Protein AF-A0A453RFQ8-F1 (afdb_monomer_lite)

InterPro domains:
  IPR035966 Phosphofructokinase superfamily [G3DSA:3.40.50.460] (13-73)

Organism: Aegilops tauschii subsp. strangulata (NCBI:txid200361)

Radius of gyration: 25.8 Å; chains: 1; bounding box: 50×56×66 Å

Secondary structure (DSSP, 8-state):
--EEEE----TTTS---PEEEEPP----TTSHHHHHHHHHHHHHHHS-------PPPSSSTTTTPPPHHHHHHHHHHHHHHHHHHHHHHHHHHHSSTT--HHHHHHHHHHHHHHHHHHHHHHS---------

pLDDT: mean 86.58, std 14.44, range [40.09, 97.75]

Sequence (132 aa):
SMMTVRGWSRGPTASQIGKPAVHIASVDLKGKAYELLRQNSSSLLMEDIYKNPGPLQFQGPGADLKPISLCVEDRDYMGRIKQLQEYLEKVKNIVKPGCSQDVLKAALSSMAHVTELLTIMSSPSYSGQATI

Structure (mmCIF, N/CA/C/O backbone):
data_AF-A0A453RFQ8-F1
#
_entry.id   AF-A0A453RFQ8-F1
#
loop_
_atom_site.group_PDB
_atom_site.id
_atom_site.type_symbol
_atom_site.label_atom_id
_atom_site.label_alt_id
_atom_site.label_comp_id
_atom_site.label_asym_id
_atom_site.label_entity_id
_atom_site.label_seq_id
_atom_site.pdbx_PDB_ins_code
_atom_site.Cartn_x
_atom_site.Cartn_y
_atom_site.Cartn_z
_atom_site.occupancy
_atom_site.B_iso_or_equiv
_atom_site.auth_seq_id
_atom_site.auth_comp_id
_atom_site.auth_asym_id
_atom_site.auth_atom_id
_atom_site.pdbx_PDB_model_num
ATOM 1 N N . SER A 1 1 ? -4.670 -20.373 -11.318 1.00 62.34 1 SER A N 1
ATOM 2 C CA . SER A 1 1 ? -3.582 -21.354 -11.124 1.00 62.34 1 SER A CA 1
ATOM 3 C C . SER A 1 1 ? -2.258 -20.728 -11.552 1.00 62.34 1 SER A C 1
ATOM 5 O O . SER A 1 1 ? -2.243 -20.074 -12.589 1.00 62.34 1 SER A O 1
ATOM 7 N N . MET A 1 2 ? -1.190 -20.855 -10.751 1.00 82.25 2 MET A N 1
ATOM 8 C CA . MET A 1 2 ? 0.119 -20.185 -10.948 1.00 82.25 2 MET A CA 1
ATOM 9 C C . MET A 1 2 ? 1.065 -20.949 -11.896 1.00 82.25 2 MET A C 1
ATOM 11 O O . MET A 1 2 ? 2.103 -20.433 -12.311 1.00 82.25 2 MET A O 1
ATOM 15 N N . MET A 1 3 ? 0.707 -22.189 -12.234 1.00 88.00 3 MET A N 1
ATOM 16 C CA . MET A 1 3 ? 1.526 -23.103 -13.021 1.00 88.00 3 MET A CA 1
ATOM 17 C C . MET A 1 3 ? 0.730 -23.640 -14.209 1.00 88.00 3 MET A C 1
ATOM 19 O O . MET A 1 3 ? -0.461 -23.929 -14.085 1.00 88.00 3 MET A O 1
ATOM 23 N N . THR A 1 4 ? 1.408 -23.820 -15.339 1.00 87.00 4 THR A N 1
ATOM 24 C CA . THR A 1 4 ? 0.918 -24.584 -16.493 1.00 87.00 4 THR A CA 1
ATOM 25 C C . THR A 1 4 ? 1.938 -25.615 -16.925 1.00 87.00 4 THR A C 1
ATOM 27 O O . THR A 1 4 ? 3.128 -25.507 -16.645 1.00 87.00 4 THR A O 1
ATOM 30 N N . VAL A 1 5 ? 1.469 -26.636 -17.629 1.00 85.75 5 VAL A N 1
ATOM 31 C CA . VAL A 1 5 ? 2.339 -27.604 -18.285 1.00 85.75 5 VAL A CA 1
ATOM 32 C C . VAL A 1 5 ? 2.731 -27.027 -19.645 1.00 85.75 5 VAL A C 1
ATOM 34 O O . VAL A 1 5 ? 1.882 -26.880 -20.520 1.00 85.75 5 VAL A O 1
ATOM 37 N N . ARG A 1 6 ? 4.006 -26.668 -19.829 1.00 78.44 6 ARG A N 1
ATOM 38 C CA . ARG A 1 6 ? 4.528 -26.219 -21.127 1.00 78.44 6 ARG A CA 1
ATOM 39 C C . ARG A 1 6 ? 5.177 -27.384 -21.866 1.00 78.44 6 ARG A C 1
ATOM 41 O O . ARG A 1 6 ? 6.048 -28.072 -21.328 1.00 78.44 6 ARG A O 1
ATOM 48 N N . GLY A 1 7 ? 4.761 -27.587 -23.115 1.00 66.12 7 GLY A N 1
ATOM 49 C CA . GLY A 1 7 ? 5.411 -28.511 -24.037 1.00 66.12 7 GLY A CA 1
ATOM 50 C C . GLY A 1 7 ? 6.780 -27.968 -24.430 1.00 66.12 7 GLY A C 1
ATOM 51 O O . GLY A 1 7 ? 6.884 -26.875 -24.981 1.00 66.12 7 GLY A O 1
ATOM 52 N N . TRP A 1 8 ? 7.837 -28.713 -24.122 1.00 62.94 8 TRP A N 1
ATOM 53 C CA . TRP A 1 8 ? 9.188 -28.377 -24.553 1.00 62.94 8 TRP A CA 1
ATOM 54 C C . TRP A 1 8 ? 9.551 -29.266 -25.742 1.00 62.94 8 TRP A C 1
ATOM 56 O O . TRP A 1 8 ? 9.866 -30.440 -25.561 1.00 62.94 8 TRP A O 1
ATOM 66 N N . SER A 1 9 ? 9.517 -28.738 -26.964 1.00 59.53 9 SER A N 1
ATOM 67 C CA . SER A 1 9 ? 9.975 -29.477 -28.143 1.00 59.53 9 SER A CA 1
ATOM 68 C C . SER A 1 9 ? 11.508 -29.520 -28.167 1.00 59.53 9 SER A C 1
ATOM 70 O O . SER A 1 9 ? 12.160 -28.536 -28.513 1.00 59.53 9 SER A O 1
ATOM 72 N N . ARG A 1 10 ? 12.105 -30.659 -27.794 1.00 61.81 10 ARG A N 1
ATOM 73 C CA . ARG A 1 10 ? 13.489 -30.999 -28.175 1.00 61.81 10 ARG A CA 1
ATOM 74 C C . ARG A 1 10 ? 13.438 -31.916 -29.392 1.00 61.81 10 ARG A C 1
ATOM 76 O O . ARG A 1 10 ? 13.372 -33.128 -29.245 1.00 61.81 10 ARG A O 1
ATOM 83 N N . GLY A 1 11 ? 13.486 -31.316 -30.578 1.00 60.88 11 GLY A N 1
ATOM 84 C CA . GLY A 1 11 ? 13.643 -32.033 -31.844 1.00 60.88 11 GLY A CA 1
ATOM 85 C C . GLY A 1 11 ? 12.461 -32.930 -32.255 1.00 60.88 11 GLY A C 1
ATOM 86 O O . GLY A 1 11 ? 11.478 -33.043 -31.524 1.00 60.88 11 GLY A O 1
ATOM 87 N N . PRO A 1 12 ? 12.539 -33.555 -33.445 1.00 63.16 12 PRO A N 1
ATOM 88 C CA . PRO A 1 12 ? 11.409 -34.246 -34.076 1.00 63.16 12 PRO A CA 1
ATOM 89 C C . PRO A 1 12 ? 11.027 -35.594 -33.441 1.00 63.16 12 PRO A C 1
ATOM 91 O O . PRO A 1 12 ? 9.996 -36.151 -33.799 1.00 63.16 12 PRO A O 1
ATOM 94 N N . THR A 1 13 ? 11.844 -36.145 -32.535 1.00 59.28 13 THR A N 1
ATOM 95 C CA . THR A 1 13 ? 11.741 -37.551 -32.087 1.00 59.28 13 THR A CA 1
ATOM 96 C C . THR A 1 13 ? 11.589 -37.748 -30.573 1.00 59.28 13 THR A C 1
ATOM 98 O O . THR A 1 13 ? 11.528 -38.888 -30.118 1.00 59.28 13 THR A O 1
ATOM 101 N N . ALA A 1 14 ? 11.509 -36.682 -29.768 1.00 60.81 14 ALA A N 1
ATOM 102 C CA . ALA A 1 14 ? 11.362 -36.800 -28.315 1.00 60.81 14 ALA A CA 1
ATOM 103 C C . ALA A 1 14 ? 9.887 -36.719 -27.877 1.00 60.81 14 ALA A C 1
ATOM 105 O O . ALA A 1 14 ? 9.195 -35.755 -28.207 1.00 60.81 14 ALA A O 1
ATOM 106 N N . SER A 1 15 ? 9.421 -37.694 -27.083 1.00 58.88 15 SER A N 1
ATOM 107 C CA . SER A 1 15 ? 8.104 -37.647 -26.429 1.00 58.88 15 SER A CA 1
ATOM 108 C C . SER A 1 15 ? 7.914 -36.332 -25.672 1.00 58.88 15 SER A C 1
ATOM 110 O O . SER A 1 15 ? 8.736 -35.959 -24.830 1.00 58.88 15 SER A O 1
ATOM 112 N N . GLN A 1 16 ? 6.808 -35.639 -25.955 1.00 65.38 16 GLN A N 1
ATOM 113 C CA . GLN A 1 16 ? 6.439 -34.374 -25.321 1.00 65.38 16 GLN A CA 1
ATOM 114 C C . GLN A 1 16 ? 5.942 -34.606 -23.887 1.00 65.38 16 GLN A C 1
ATOM 116 O O . GLN A 1 16 ? 4.758 -34.477 -23.586 1.00 65.38 16 GLN A O 1
ATOM 121 N N . ILE A 1 17 ? 6.849 -34.941 -22.970 1.00 69.56 17 ILE A N 1
ATOM 122 C CA . ILE A 1 17 ? 6.563 -34.825 -21.540 1.00 69.56 17 ILE A CA 1
ATOM 123 C C . ILE A 1 17 ? 6.530 -33.329 -21.233 1.00 69.56 17 ILE A C 1
ATOM 125 O O . ILE A 1 17 ? 7.563 -32.653 -21.192 1.00 69.56 17 ILE A O 1
ATOM 129 N N . GLY A 1 18 ? 5.319 -32.795 -21.091 1.00 77.44 18 GLY A N 1
ATOM 130 C CA . GLY A 1 18 ? 5.114 -31.413 -20.701 1.00 77.44 18 GLY A CA 1
ATOM 131 C C . GLY A 1 18 ? 5.723 -31.156 -19.323 1.00 77.44 18 GLY A C 1
ATOM 132 O O . GLY A 1 18 ? 5.562 -31.954 -18.401 1.00 77.44 18 GLY A O 1
ATOM 133 N N . LYS A 1 19 ? 6.446 -30.045 -19.182 1.00 83.75 19 LYS A N 1
ATOM 134 C CA . LYS A 1 19 ? 7.090 -29.677 -17.919 1.00 83.75 19 LYS A CA 1
ATOM 135 C C . LYS A 1 19 ? 6.243 -28.645 -17.185 1.00 83.75 19 LYS A C 1
ATOM 137 O O . LYS A 1 19 ? 5.753 -27.715 -17.832 1.00 83.75 19 LYS A O 1
ATOM 142 N N . PRO A 1 20 ? 6.080 -28.764 -15.859 1.00 86.94 20 PRO A N 1
ATOM 143 C CA . PRO A 1 20 ? 5.460 -27.705 -15.083 1.00 86.94 20 PRO A CA 1
ATOM 144 C C . PRO A 1 20 ? 6.298 -26.427 -15.208 1.00 86.94 20 PRO A C 1
ATOM 146 O O . PRO A 1 20 ? 7.520 -26.451 -15.072 1.00 86.94 20 PRO A O 1
ATOM 149 N N . ALA A 1 21 ? 5.631 -25.315 -15.483 1.00 87.88 21 ALA A N 1
ATOM 150 C CA . ALA A 1 21 ? 6.220 -23.999 -15.632 1.00 87.88 21 ALA A CA 1
ATOM 151 C C . ALA A 1 21 ? 5.374 -22.978 -14.871 1.00 87.88 21 ALA A C 1
ATOM 153 O O . ALA A 1 21 ? 4.145 -22.980 -14.959 1.00 87.88 21 ALA A O 1
ATOM 154 N N . VAL A 1 22 ? 6.041 -22.094 -14.136 1.00 89.75 22 VAL A N 1
ATOM 155 C CA . VAL A 1 2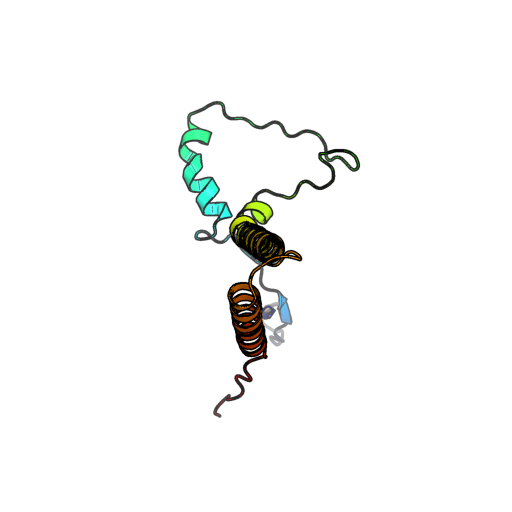2 ? 5.397 -20.947 -13.490 1.00 89.75 22 VAL A CA 1
ATOM 156 C C . VAL A 1 22 ? 5.085 -19.900 -14.556 1.00 89.75 22 VAL A C 1
ATOM 158 O O . VAL A 1 22 ? 5.891 -19.658 -15.458 1.00 89.75 22 VAL A O 1
ATOM 161 N N . HIS A 1 23 ? 3.904 -19.292 -14.482 1.00 89.88 23 HIS A N 1
ATOM 162 C CA . HIS A 1 23 ? 3.548 -18.204 -15.385 1.00 89.88 23 HIS A CA 1
ATOM 163 C C . HIS A 1 23 ? 4.455 -16.993 -15.186 1.00 89.88 23 HIS A C 1
ATOM 165 O O . HIS A 1 23 ? 4.687 -16.552 -14.065 1.00 89.88 23 HIS A O 1
ATOM 171 N N . ILE A 1 24 ? 4.921 -16.426 -16.296 1.00 88.38 24 ILE A N 1
ATOM 172 C CA . ILE A 1 24 ? 5.584 -15.126 -16.282 1.00 88.38 24 ILE A CA 1
ATOM 173 C C . ILE A 1 24 ? 4.503 -14.075 -16.029 1.00 88.38 24 ILE A C 1
ATOM 175 O O . ILE A 1 24 ? 3.526 -14.006 -16.776 1.00 88.38 24 ILE A O 1
ATOM 179 N N . ALA A 1 25 ? 4.680 -13.264 -14.991 1.00 89.06 25 ALA A N 1
ATOM 180 C CA . ALA A 1 25 ? 3.821 -12.121 -14.718 1.00 89.06 25 ALA A CA 1
ATOM 181 C C . ALA A 1 25 ? 4.256 -10.941 -15.601 1.00 89.06 25 ALA A C 1
ATOM 183 O O . ALA A 1 25 ? 5.162 -10.187 -15.250 1.00 89.06 25 ALA A O 1
ATOM 184 N N . SER A 1 26 ? 3.660 -10.826 -16.789 1.00 92.62 26 SER A N 1
ATOM 185 C CA . SER A 1 26 ? 3.850 -9.660 -17.657 1.00 92.62 26 SER A CA 1
ATOM 186 C C . SER A 1 26 ? 3.196 -8.414 -17.061 1.00 92.62 26 SER A C 1
ATOM 188 O O . SER A 1 26 ? 2.249 -8.523 -16.284 1.00 92.62 26 SER A O 1
ATOM 190 N N . VAL A 1 27 ? 3.658 -7.230 -17.475 1.00 92.69 27 VAL A N 1
ATOM 191 C CA . VAL A 1 27 ? 3.044 -5.953 -17.079 1.00 92.69 27 VAL A CA 1
ATOM 192 C C . VAL A 1 27 ? 1.568 -5.936 -17.474 1.00 92.69 27 VAL A C 1
ATOM 194 O O . VAL A 1 27 ? 1.227 -6.186 -18.632 1.00 92.69 27 VAL A O 1
ATOM 197 N N . ASP A 1 28 ? 0.700 -5.613 -16.518 1.00 93.88 28 ASP A N 1
ATOM 198 C CA . ASP A 1 28 ? -0.715 -5.387 -16.783 1.00 93.88 28 ASP A CA 1
ATOM 199 C C . ASP A 1 28 ? -0.925 -3.977 -17.351 1.00 93.88 28 ASP A C 1
ATOM 201 O O . ASP A 1 28 ? -0.777 -2.974 -16.652 1.00 93.88 28 ASP A O 1
ATOM 205 N N . LEU A 1 29 ? -1.305 -3.899 -18.628 1.00 95.62 29 LEU A N 1
ATOM 206 C CA . LEU A 1 29 ? -1.584 -2.638 -19.325 1.00 95.62 29 LEU A CA 1
ATOM 207 C C . LEU A 1 29 ? -2.874 -1.950 -18.845 1.00 95.62 29 LEU A C 1
ATOM 209 O O . LEU A 1 29 ? -3.162 -0.826 -19.251 1.00 95.62 29 LEU A O 1
ATOM 213 N N . LYS A 1 30 ? -3.665 -2.620 -18.005 1.00 93.88 30 LYS A N 1
ATOM 214 C CA . LYS A 1 30 ? -4.820 -2.049 -17.302 1.00 93.88 30 LYS A CA 1
ATOM 215 C C . LYS A 1 30 ? -4.550 -1.871 -15.803 1.00 93.88 30 LYS A C 1
ATOM 217 O O . LYS A 1 30 ? -5.440 -1.439 -15.076 1.00 93.88 30 LYS A O 1
ATOM 222 N N . GLY A 1 31 ? -3.341 -2.197 -15.345 1.00 91.69 31 GLY A N 1
ATOM 223 C CA . GLY A 1 31 ? -2.942 -2.106 -13.949 1.00 91.69 31 GLY A CA 1
ATO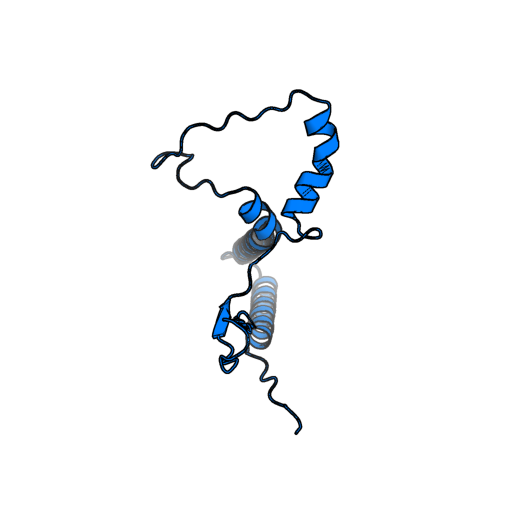M 224 C C . GLY A 1 31 ? -2.647 -0.669 -13.523 1.00 91.69 31 GLY A C 1
ATOM 225 O O . GLY A 1 31 ? -2.209 0.165 -14.320 1.00 91.69 31 GLY A O 1
ATOM 226 N N . LYS A 1 32 ? -2.821 -0.389 -12.228 1.00 92.38 32 LYS A N 1
ATOM 227 C CA . LYS A 1 32 ? -2.686 0.961 -11.649 1.00 92.38 32 LYS A CA 1
ATOM 228 C C . LYS A 1 32 ? -1.308 1.586 -11.880 1.00 92.38 32 LYS A C 1
ATOM 230 O O . LYS A 1 32 ? -1.200 2.784 -12.122 1.00 92.38 32 LYS A O 1
ATOM 235 N N . ALA A 1 33 ? -0.244 0.783 -11.814 1.00 92.56 33 ALA A N 1
ATOM 236 C CA . ALA A 1 33 ? 1.117 1.261 -12.045 1.00 92.56 33 ALA A CA 1
ATOM 237 C C . ALA A 1 33 ? 1.315 1.752 -13.492 1.00 92.56 33 ALA A C 1
ATOM 239 O O . ALA A 1 33 ? 1.916 2.805 -13.711 1.00 92.56 33 ALA A O 1
ATOM 240 N N . TYR A 1 34 ? 0.773 1.022 -14.476 1.00 95.12 34 TYR A N 1
ATOM 241 C CA . TYR A 1 34 ? 0.829 1.421 -15.883 1.00 95.12 34 TYR A CA 1
ATOM 242 C C . TYR A 1 34 ? -0.095 2.608 -16.175 1.00 95.12 34 TYR A C 1
ATOM 244 O O . TYR A 1 34 ? 0.277 3.514 -16.919 1.00 95.12 34 TYR A O 1
ATOM 252 N N . GLU A 1 35 ? -1.271 2.652 -15.548 1.00 95.38 35 GLU A N 1
ATOM 253 C CA . GLU A 1 35 ? -2.172 3.799 -15.641 1.00 95.38 35 GLU A CA 1
ATOM 254 C C . GLU A 1 35 ? -1.507 5.085 -15.132 1.00 95.38 35 GLU A C 1
ATOM 256 O O . GLU A 1 35 ? -1.552 6.107 -15.816 1.00 95.38 35 GLU A O 1
ATOM 261 N N . LEU A 1 36 ? -0.809 5.026 -13.992 1.00 94.12 36 LEU A N 1
ATOM 262 C CA . LEU A 1 36 ? -0.060 6.165 -13.461 1.00 94.12 36 LEU A CA 1
ATOM 263 C C . LEU A 1 36 ? 1.032 6.631 -14.433 1.00 94.12 36 LEU A C 1
ATOM 265 O O . LEU A 1 36 ? 1.183 7.832 -14.648 1.00 94.12 36 LEU A O 1
ATOM 269 N N . LEU A 1 37 ? 1.765 5.708 -15.066 1.00 95.06 37 LEU A N 1
ATOM 270 C CA . LEU A 1 37 ? 2.724 6.061 -16.119 1.00 95.06 37 LEU A CA 1
ATOM 271 C C . LEU A 1 37 ? 2.026 6.770 -17.287 1.00 95.06 37 LEU A C 1
ATOM 273 O O . LEU A 1 37 ? 2.477 7.826 -17.721 1.00 95.06 37 LEU A O 1
ATOM 277 N N . ARG A 1 38 ? 0.909 6.218 -17.771 1.00 96.50 38 ARG A N 1
ATOM 278 C CA . ARG A 1 38 ? 0.149 6.753 -18.908 1.00 96.50 38 ARG A CA 1
ATOM 279 C C . ARG A 1 38 ? -0.421 8.148 -18.637 1.00 96.50 38 ARG A C 1
ATOM 281 O O . ARG A 1 38 ? -0.468 8.966 -19.547 1.00 96.50 38 ARG A O 1
ATOM 288 N N . GLN A 1 39 ? -0.834 8.431 -17.404 1.00 95.94 39 GLN A N 1
ATOM 289 C CA . GLN A 1 39 ? -1.313 9.758 -17.002 1.00 95.94 39 GLN A CA 1
ATOM 290 C C . GLN A 1 39 ? -0.204 10.820 -17.035 1.00 95.94 39 GLN A C 1
ATOM 292 O O . GLN A 1 39 ? -0.485 11.982 -17.307 1.00 95.94 39 GLN A O 1
ATOM 297 N N . ASN A 1 40 ? 1.049 10.429 -16.783 1.00 94.25 40 ASN A N 1
ATOM 298 C CA . ASN A 1 40 ? 2.186 11.350 -16.707 1.00 94.25 40 ASN A CA 1
ATOM 299 C C . ASN A 1 40 ? 3.054 11.358 -17.978 1.00 94.25 40 ASN A C 1
ATOM 301 O O . ASN A 1 40 ? 3.939 12.199 -18.105 1.00 94.25 40 ASN A O 1
ATOM 305 N N . SER A 1 41 ? 2.831 10.440 -18.926 1.00 95.00 41 SER A N 1
ATOM 306 C CA . SER A 1 41 ? 3.755 10.196 -20.041 1.00 95.00 41 SER A CA 1
ATOM 307 C C . SER A 1 41 ? 3.944 11.392 -20.971 1.00 95.00 41 SER A C 1
ATOM 309 O O . SER A 1 41 ? 5.032 11.580 -21.500 1.00 95.00 41 SER A O 1
ATOM 311 N N . SER A 1 42 ? 2.900 12.197 -21.184 1.00 96.25 42 SER A N 1
ATOM 312 C CA . SER A 1 42 ? 2.985 13.420 -21.990 1.00 96.25 42 SER A CA 1
ATOM 313 C C . SER A 1 42 ? 3.871 14.472 -21.327 1.00 96.25 42 SER A C 1
ATOM 315 O O . SER A 1 42 ? 4.734 15.041 -21.983 1.00 96.25 42 SER A O 1
ATOM 317 N N . SER A 1 43 ? 3.700 14.688 -20.024 1.00 95.06 43 SER A N 1
ATOM 318 C CA . SER A 1 43 ? 4.509 15.627 -19.242 1.00 95.06 43 SER A CA 1
ATOM 319 C C . SER A 1 43 ? 5.970 15.168 -19.167 1.00 95.06 43 SER A C 1
ATOM 321 O O . SER A 1 43 ? 6.865 15.935 -19.491 1.00 95.06 43 SER A O 1
ATOM 323 N N . LEU A 1 44 ? 6.221 13.879 -18.903 1.00 93.75 44 LEU A N 1
ATOM 324 C CA . LEU A 1 44 ? 7.577 13.302 -18.899 1.00 93.75 44 LEU A CA 1
ATOM 325 C C . LEU A 1 44 ? 8.312 13.417 -20.246 1.00 93.75 44 LEU A C 1
ATOM 327 O O . LEU A 1 44 ? 9.536 13.343 -20.269 1.00 93.75 44 LEU A O 1
ATOM 331 N N . LEU A 1 45 ? 7.578 13.532 -21.357 1.00 94.69 45 LEU A N 1
ATOM 332 C CA . LEU A 1 45 ? 8.155 13.705 -22.691 1.00 94.69 45 LEU A CA 1
ATOM 333 C C . LEU A 1 45 ? 8.471 15.174 -23.003 1.00 94.69 45 LEU A C 1
ATOM 335 O O . LEU A 1 45 ? 9.433 15.447 -23.715 1.00 94.69 45 LEU A O 1
ATOM 339 N N . MET A 1 46 ? 7.628 16.095 -22.534 1.00 96.75 46 MET A N 1
ATOM 340 C CA . MET A 1 46 ? 7.656 17.502 -22.948 1.00 96.75 46 MET A CA 1
ATOM 341 C C . MET A 1 46 ? 8.339 18.420 -21.929 1.00 96.75 46 MET A C 1
ATOM 343 O O . MET A 1 46 ? 8.765 19.513 -22.292 1.00 96.75 46 MET A O 1
ATOM 347 N N . GLU A 1 47 ? 8.421 18.003 -20.668 1.00 96.75 47 GLU A N 1
ATOM 348 C CA . GLU A 1 47 ? 8.932 18.796 -19.552 1.00 96.75 47 GLU A CA 1
ATOM 349 C C . GLU A 1 47 ? 10.212 18.178 -18.967 1.00 96.75 47 GLU A C 1
ATOM 351 O O . GLU A 1 47 ? 10.390 16.959 -18.951 1.00 96.75 47 GLU A O 1
ATOM 356 N N . ASP A 1 48 ? 11.083 19.015 -18.397 1.00 95.00 48 ASP A N 1
ATOM 357 C CA . ASP A 1 48 ? 12.350 18.593 -17.782 1.00 95.00 48 ASP A CA 1
ATOM 358 C C . ASP A 1 48 ? 12.160 18.020 -16.359 1.00 95.00 48 ASP A C 1
ATOM 360 O O . ASP A 1 48 ? 12.728 18.501 -15.376 1.00 95.00 48 ASP A O 1
ATOM 364 N N . ILE A 1 49 ? 11.350 16.964 -16.221 1.00 93.00 49 ILE A N 1
ATOM 365 C CA . ILE A 1 49 ? 10.994 16.340 -14.929 1.00 93.00 49 ILE A CA 1
ATOM 366 C C . ILE A 1 49 ? 11.865 15.107 -14.654 1.00 93.00 49 ILE A C 1
ATOM 368 O O . ILE A 1 49 ? 11.390 13.987 -14.433 1.00 93.00 49 ILE A O 1
ATOM 372 N N . TYR A 1 50 ? 13.180 15.298 -14.658 1.00 92.44 50 TYR A N 1
ATOM 373 C CA . TYR A 1 50 ? 14.116 14.221 -14.349 1.00 92.44 50 TYR A CA 1
ATOM 374 C C . TYR A 1 50 ? 14.201 13.979 -12.840 1.00 92.44 50 TYR A C 1
ATOM 376 O O . TYR A 1 50 ? 14.369 14.902 -12.043 1.00 92.44 50 TYR A O 1
ATOM 384 N N . LYS A 1 51 ? 14.132 12.707 -12.434 1.00 91.00 51 LYS A N 1
ATOM 385 C CA . LYS A 1 51 ? 14.421 12.285 -11.058 1.00 91.00 51 LYS A CA 1
ATOM 386 C C . LYS A 1 51 ? 15.786 11.619 -11.016 1.00 91.00 51 LYS A C 1
ATOM 388 O O . LYS A 1 51 ? 16.016 10.652 -11.733 1.00 91.00 51 LYS A O 1
ATOM 393 N N . ASN A 1 52 ? 16.657 12.106 -10.139 1.00 94.50 52 ASN A N 1
ATOM 394 C CA . ASN A 1 52 ? 17.953 11.499 -9.862 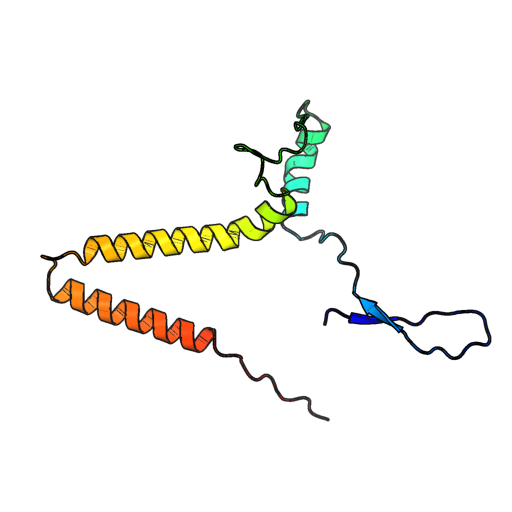1.00 94.50 52 ASN A CA 1
ATOM 395 C C . ASN A 1 52 ? 17.916 10.858 -8.463 1.00 94.50 52 ASN A C 1
ATOM 397 O O . ASN A 1 52 ? 18.209 11.545 -7.480 1.00 94.50 52 ASN A O 1
ATOM 401 N N . PRO A 1 53 ? 17.444 9.603 -8.328 1.00 92.94 53 PRO A N 1
ATOM 402 C CA . PRO A 1 53 ? 17.405 8.943 -7.031 1.00 92.94 53 PRO A CA 1
ATOM 403 C C . PRO A 1 53 ? 18.824 8.760 -6.484 1.00 92.94 53 PRO A C 1
ATOM 405 O O . PRO A 1 53 ? 19.767 8.499 -7.228 1.00 92.94 53 PRO A O 1
ATOM 408 N N . GLY A 1 54 ? 18.967 8.881 -5.165 1.00 93.69 54 GLY A N 1
ATOM 409 C CA . GLY A 1 54 ? 20.232 8.593 -4.495 1.00 93.69 54 GLY A CA 1
ATOM 410 C C . GLY A 1 54 ? 20.570 7.093 -4.479 1.00 93.69 54 GLY A C 1
ATOM 411 O O . GLY A 1 54 ? 19.757 6.261 -4.893 1.00 93.69 54 GLY A O 1
ATOM 412 N N . PRO A 1 55 ? 21.757 6.727 -3.964 1.00 94.94 55 PRO A N 1
ATOM 413 C CA . PRO A 1 55 ? 22.139 5.333 -3.760 1.00 94.94 55 PRO A CA 1
ATOM 414 C C . PRO A 1 55 ? 21.168 4.586 -2.837 1.00 94.94 55 PRO A C 1
ATOM 416 O O . PRO A 1 55 ? 20.531 5.195 -1.973 1.00 94.94 55 PRO A O 1
ATOM 419 N N . LEU A 1 56 ? 21.108 3.257 -2.972 1.00 93.94 56 LEU A N 1
ATOM 420 C CA . LEU A 1 56 ? 20.374 2.403 -2.038 1.00 93.94 56 LEU A CA 1
ATOM 421 C C . LEU A 1 56 ? 20.906 2.617 -0.615 1.00 93.94 56 LEU A C 1
ATOM 423 O O . LEU A 1 56 ? 22.110 2.527 -0.372 1.00 93.94 56 LEU A O 1
ATOM 427 N N . GLN A 1 57 ? 20.001 2.893 0.317 1.00 95.38 57 GLN A N 1
ATOM 428 C CA . GLN A 1 57 ? 20.333 3.090 1.722 1.00 95.38 57 GLN A CA 1
ATOM 429 C C . GLN A 1 57 ? 19.967 1.842 2.524 1.00 95.38 57 GLN A C 1
ATOM 431 O O . GLN A 1 57 ? 18.915 1.254 2.304 1.00 95.38 57 GLN A O 1
ATOM 436 N N . PHE A 1 58 ? 20.820 1.461 3.476 1.00 95.31 58 PHE A N 1
ATOM 437 C CA . PHE A 1 58 ? 20.550 0.363 4.418 1.00 95.31 58 PHE A CA 1
ATOM 438 C C . PHE A 1 58 ? 20.125 0.860 5.807 1.00 95.31 58 PHE A C 1
ATOM 440 O O . PHE A 1 58 ? 19.695 0.074 6.644 1.00 95.31 58 PHE A O 1
ATOM 447 N N . GLN A 1 59 ? 20.257 2.164 6.065 1.00 95.88 59 GLN A N 1
ATOM 448 C CA . GLN A 1 59 ? 19.850 2.812 7.307 1.00 95.88 59 GLN A CA 1
ATOM 449 C C . GLN A 1 59 ? 19.370 4.238 7.017 1.00 95.88 59 GLN A C 1
ATOM 451 O O . GLN A 1 59 ? 19.777 4.855 6.031 1.00 95.88 59 GLN A O 1
ATOM 456 N N . GLY A 1 60 ? 18.524 4.769 7.900 1.00 93.94 60 GLY A N 1
ATOM 457 C CA . GLY A 1 60 ? 17.966 6.112 7.792 1.00 93.94 60 GLY A CA 1
ATOM 458 C C . GLY A 1 60 ? 16.615 6.133 7.072 1.00 93.94 60 GLY A C 1
ATOM 459 O O . GLY A 1 60 ? 16.055 5.078 6.774 1.00 93.94 60 GLY A O 1
ATOM 460 N N . PRO A 1 61 ? 16.068 7.328 6.792 1.00 90.62 61 PRO A N 1
ATOM 461 C CA . PRO A 1 61 ? 14.702 7.476 6.286 1.00 90.62 61 PRO A CA 1
ATOM 462 C C . PRO A 1 61 ? 14.423 6.766 4.952 1.00 90.62 61 PRO A C 1
ATOM 464 O O . PRO A 1 61 ? 13.273 6.449 4.663 1.00 90.62 61 PRO A O 1
ATOM 467 N N . GLY A 1 62 ? 15.455 6.533 4.132 1.00 88.69 62 GLY A N 1
ATOM 468 C CA . GLY A 1 62 ? 15.328 5.890 2.824 1.00 88.69 62 GLY A CA 1
ATOM 469 C C . GLY A 1 62 ? 15.438 4.363 2.828 1.00 88.69 62 GLY A C 1
ATOM 470 O O . GLY A 1 62 ? 15.228 3.760 1.779 1.00 88.69 62 GLY A O 1
ATOM 471 N N . ALA A 1 63 ? 15.766 3.736 3.964 1.00 94.06 63 ALA A N 1
ATOM 472 C CA . ALA A 1 63 ? 16.080 2.305 4.022 1.00 94.06 63 ALA A CA 1
ATOM 473 C C . ALA A 1 63 ? 14.884 1.399 3.680 1.00 94.06 63 ALA A C 1
ATOM 475 O O . ALA A 1 63 ? 15.051 0.372 3.030 1.00 94.06 63 ALA A O 1
ATOM 476 N N . ASP A 1 64 ? 13.675 1.821 4.057 1.00 91.75 64 ASP A N 1
ATOM 477 C CA . ASP A 1 64 ? 12.445 1.040 3.882 1.00 91.75 64 ASP A CA 1
ATOM 478 C C . ASP A 1 64 ? 11.587 1.516 2.693 1.00 91.75 64 ASP A C 1
ATOM 480 O O . ASP A 1 64 ? 10.397 1.193 2.593 1.00 91.75 64 ASP A O 1
ATOM 484 N N . LEU A 1 65 ? 12.157 2.319 1.785 1.00 90.44 65 LEU A N 1
ATOM 485 C CA . LEU A 1 65 ? 11.432 2.792 0.607 1.00 90.44 65 LEU A CA 1
ATOM 486 C C . LEU A 1 65 ? 11.113 1.631 -0.338 1.00 90.44 65 LEU A C 1
ATOM 488 O O . LEU A 1 65 ? 11.972 0.840 -0.724 1.00 90.44 65 LEU A O 1
ATOM 492 N N . LYS A 1 66 ? 9.848 1.561 -0.750 1.00 90.88 66 LYS A N 1
ATOM 493 C CA . LYS A 1 66 ? 9.342 0.534 -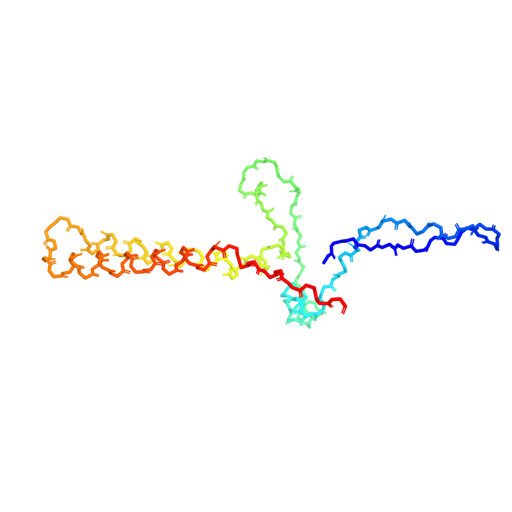1.661 1.00 90.88 66 LYS A CA 1
ATOM 494 C C . LYS A 1 66 ? 9.281 1.057 -3.100 1.00 90.88 66 LYS A C 1
ATOM 496 O O . LYS A 1 66 ? 9.066 2.256 -3.305 1.00 90.88 66 LYS A O 1
ATOM 501 N N . PRO A 1 67 ? 9.397 0.176 -4.110 1.00 92.31 67 PRO A N 1
ATOM 502 C CA . PRO A 1 67 ? 9.175 0.546 -5.502 1.00 92.31 67 PRO A CA 1
ATOM 503 C C . PRO A 1 67 ? 7.787 1.157 -5.715 1.00 92.31 67 PRO A C 1
ATOM 505 O O . PRO A 1 67 ? 6.802 0.719 -5.118 1.00 92.31 67 PRO A O 1
ATOM 508 N N . ILE A 1 68 ? 7.694 2.135 -6.619 1.00 91.06 68 ILE A N 1
ATOM 509 C CA . ILE A 1 68 ? 6.428 2.820 -6.914 1.00 91.06 68 ILE A CA 1
ATOM 510 C C . ILE A 1 68 ? 5.337 1.859 -7.400 1.00 91.06 68 ILE A C 1
ATOM 512 O O . ILE A 1 68 ? 4.178 2.046 -7.046 1.00 91.06 68 ILE A O 1
ATOM 516 N N . SER A 1 69 ? 5.698 0.808 -8.144 1.00 91.62 69 SER A N 1
ATOM 517 C CA . SER A 1 69 ? 4.757 -0.220 -8.600 1.00 91.62 69 SER A CA 1
ATOM 518 C C . SER A 1 69 ? 4.024 -0.880 -7.430 1.00 91.62 69 SER A C 1
ATOM 520 O O . SER A 1 69 ? 2.799 -0.932 -7.440 1.00 91.62 69 SER A O 1
ATOM 522 N N . LEU A 1 70 ? 4.756 -1.264 -6.379 1.00 89.44 70 LEU A N 1
ATOM 523 C CA . LEU A 1 70 ? 4.179 -1.859 -5.173 1.00 89.44 70 LEU A CA 1
ATOM 524 C C . LEU A 1 70 ? 3.343 -0.840 -4.387 1.00 89.44 70 LEU A C 1
ATOM 526 O O . LEU A 1 70 ? 2.224 -1.127 -3.975 1.00 89.44 70 LEU A O 1
ATOM 530 N N . CYS A 1 71 ? 3.855 0.384 -4.223 1.00 87.12 71 CYS A N 1
ATOM 531 C CA . CYS A 1 71 ? 3.152 1.443 -3.497 1.00 87.12 71 CYS A CA 1
ATOM 532 C C . CYS A 1 71 ? 1.795 1.795 -4.117 1.00 87.12 71 CYS A C 1
ATOM 534 O O . CYS A 1 71 ? 0.853 2.084 -3.386 1.00 87.12 71 CYS A O 1
ATOM 536 N N . VAL A 1 72 ? 1.698 1.817 -5.449 1.00 88.62 72 VAL A N 1
ATOM 537 C CA . VAL A 1 72 ? 0.477 2.191 -6.180 1.00 88.62 72 VAL A CA 1
ATOM 538 C C . VAL A 1 72 ? -0.561 1.070 -6.138 1.00 88.62 72 VAL A C 1
ATOM 540 O O . VAL A 1 72 ? -1.755 1.343 -6.023 1.00 88.62 72 VAL A O 1
ATOM 543 N N . GLU A 1 73 ? -0.119 -0.185 -6.179 1.00 82.12 73 GLU A N 1
ATOM 544 C CA . GLU A 1 73 ? -0.995 -1.347 -6.026 1.00 82.12 73 GLU A CA 1
ATOM 545 C C . GLU A 1 73 ? -1.588 -1.417 -4.612 1.00 82.12 73 GLU A C 1
ATOM 547 O O . GLU A 1 73 ? -2.813 -1.510 -4.462 1.00 82.12 73 GLU A O 1
ATOM 552 N N . ASP A 1 74 ? -0.741 -1.236 -3.594 1.00 78.00 74 ASP A N 1
ATOM 553 C CA . ASP A 1 74 ? -1.109 -1.282 -2.176 1.00 78.00 74 ASP A CA 1
ATOM 554 C C . ASP A 1 74 ? -1.826 -0.019 -1.678 1.00 78.00 74 ASP A C 1
ATOM 556 O O . ASP A 1 74 ? -2.404 -0.037 -0.588 1.00 78.00 74 ASP A O 1
ATOM 560 N N . ARG A 1 75 ? -1.805 1.088 -2.438 1.00 72.94 75 ARG A N 1
ATOM 561 C CA . ARG A 1 75 ? -2.313 2.399 -1.990 1.00 72.94 75 ARG A CA 1
ATOM 562 C C . ARG A 1 75 ? -3.757 2.328 -1.508 1.00 72.94 75 ARG A C 1
ATOM 564 O O . ARG A 1 75 ? -4.069 2.840 -0.433 1.00 72.94 75 ARG A O 1
ATOM 571 N N . ASP A 1 76 ? -4.615 1.660 -2.270 1.00 73.75 76 ASP A N 1
ATOM 572 C CA . ASP A 1 76 ? -6.035 1.549 -1.930 1.00 73.75 76 ASP A CA 1
ATOM 573 C C . ASP A 1 76 ? -6.265 0.540 -0.804 1.00 73.75 76 ASP A C 1
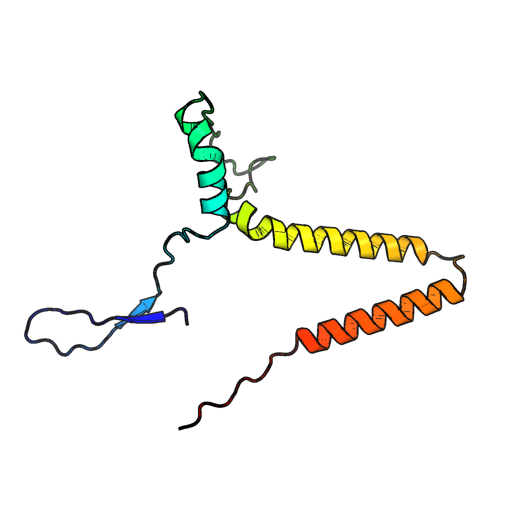ATOM 575 O O . ASP A 1 76 ? -7.143 0.736 0.032 1.00 73.75 76 ASP A O 1
ATOM 579 N N . TYR A 1 77 ? -5.465 -0.525 -0.740 1.00 80.38 77 TYR A N 1
ATOM 580 C CA . TYR A 1 77 ? -5.589 -1.541 0.302 1.00 80.38 77 TYR A CA 1
ATOM 581 C C . TYR A 1 77 ? -5.144 -0.995 1.665 1.00 80.38 77 TYR A C 1
ATOM 583 O O . TYR A 1 77 ? -5.927 -0.944 2.614 1.00 80.38 77 TYR A O 1
ATOM 591 N N . MET A 1 78 ? -3.912 -0.490 1.746 1.00 81.56 78 MET A N 1
ATOM 592 C CA . MET A 1 78 ? -3.360 0.087 2.971 1.00 81.56 78 MET A CA 1
ATOM 593 C C . MET A 1 78 ? -4.074 1.380 3.371 1.00 81.56 78 MET A C 1
ATOM 595 O O . MET A 1 78 ? -4.255 1.626 4.563 1.00 81.56 78 MET A O 1
ATOM 599 N N . GLY A 1 79 ? -4.513 2.195 2.405 1.00 84.50 79 GLY A N 1
ATOM 600 C CA . GLY A 1 79 ? -5.328 3.383 2.665 1.00 84.50 79 GLY A CA 1
ATOM 601 C C . GLY A 1 79 ? -6.649 3.034 3.352 1.00 84.50 79 GLY A C 1
ATOM 602 O O . GLY A 1 79 ? -6.984 3.625 4.377 1.00 84.50 79 GLY A O 1
ATOM 603 N N . ARG A 1 80 ? -7.350 2.004 2.860 1.00 86.62 80 ARG A N 1
ATOM 604 C CA . ARG A 1 80 ? -8.584 1.506 3.488 1.00 86.62 80 ARG A CA 1
ATOM 605 C C . ARG A 1 80 ? -8.343 0.933 4.884 1.00 86.62 80 ARG A C 1
ATOM 607 O O . ARG A 1 80 ? -9.164 1.162 5.768 1.00 86.62 80 ARG A O 1
ATOM 614 N N . ILE A 1 81 ? -7.219 0.246 5.113 1.00 90.00 81 ILE A N 1
ATOM 615 C CA . ILE A 1 81 ? -6.840 -0.236 6.454 1.00 90.00 81 ILE A CA 1
ATOM 616 C C . ILE A 1 81 ? -6.630 0.936 7.417 1.00 90.00 81 ILE A C 1
ATOM 618 O O . ILE A 1 81 ? -7.169 0.915 8.523 1.00 90.00 81 ILE A O 1
ATOM 622 N N . LYS A 1 82 ? -5.895 1.976 7.004 1.00 91.00 82 LYS A N 1
ATOM 623 C CA . LYS A 1 82 ? -5.681 3.172 7.836 1.00 91.00 82 LYS A CA 1
ATOM 624 C C . LYS A 1 82 ? -6.998 3.869 8.170 1.00 91.00 82 LYS A C 1
ATOM 626 O O . LYS A 1 82 ? -7.249 4.181 9.328 1.00 91.00 82 LYS A O 1
ATOM 631 N N . GLN A 1 83 ? -7.874 4.038 7.182 1.00 92.69 83 GLN A N 1
ATOM 632 C CA . GLN A 1 83 ? -9.186 4.647 7.396 1.00 92.69 83 GLN A CA 1
ATOM 633 C C . GLN A 1 83 ? -10.053 3.828 8.372 1.00 92.69 83 GLN A C 1
ATOM 635 O O . GLN A 1 83 ? -10.726 4.397 9.231 1.00 92.69 83 GLN A O 1
ATOM 640 N N . LEU A 1 84 ? -10.016 2.493 8.288 1.00 94.88 84 LEU A N 1
ATOM 641 C CA . LEU A 1 84 ? -10.691 1.621 9.254 1.00 94.88 84 LEU A CA 1
ATOM 642 C C . LEU A 1 84 ? -10.141 1.820 10.677 1.00 94.88 84 LEU A C 1
ATOM 644 O O . LEU A 1 84 ? -10.923 1.952 11.617 1.00 94.88 84 LEU A O 1
ATOM 648 N N . GLN A 1 85 ? -8.815 1.888 10.837 1.00 96.50 85 GLN A N 1
ATOM 649 C CA . GLN A 1 85 ? -8.175 2.147 12.134 1.00 96.50 85 GLN A CA 1
ATOM 650 C C . GLN A 1 85 ? -8.600 3.498 12.727 1.00 96.50 85 GLN A C 1
ATOM 652 O O . GLN A 1 85 ? -8.901 3.577 13.917 1.00 96.50 85 GLN A O 1
ATOM 657 N N . GLU A 1 86 ? -8.704 4.546 11.907 1.00 97.31 86 GLU A N 1
ATOM 658 C CA . GLU A 1 86 ? -9.204 5.853 12.349 1.00 97.31 86 GLU A CA 1
ATOM 659 C C . GLU A 1 86 ? -10.649 5.788 12.863 1.00 97.31 86 GLU A C 1
ATOM 661 O O . GLU A 1 86 ? -10.973 6.417 13.874 1.00 97.31 86 GLU A O 1
ATOM 666 N N . TYR A 1 87 ? -11.533 5.025 12.209 1.00 97.19 87 TYR A N 1
ATOM 667 C CA . TYR A 1 87 ? -12.899 4.830 12.704 1.00 97.19 87 TYR A CA 1
ATOM 668 C C . TYR A 1 87 ? -12.932 4.082 14.038 1.00 97.19 87 TYR A C 1
ATOM 670 O O . TYR A 1 87 ? -13.686 4.476 14.928 1.00 97.19 87 TYR A O 1
ATOM 678 N N . LEU A 1 88 ? -12.098 3.055 14.213 1.00 97.12 88 LEU A N 1
ATOM 679 C CA . LEU A 1 88 ? -12.003 2.325 15.480 1.00 97.12 88 LEU A CA 1
ATOM 680 C C . LEU A 1 88 ? -11.540 3.236 16.624 1.00 97.12 88 LEU A C 1
ATOM 682 O O . LEU A 1 88 ? -12.127 3.214 17.707 1.00 97.12 88 LEU A O 1
ATOM 686 N N . GLU A 1 89 ? -10.556 4.102 16.377 1.00 97.38 89 GLU A N 1
ATOM 687 C CA . GLU A 1 89 ? -10.125 5.090 17.370 1.00 97.38 89 GLU A CA 1
ATOM 688 C C . GLU A 1 89 ? -11.212 6.140 17.655 1.00 97.38 89 GLU A C 1
ATOM 690 O O . GLU A 1 89 ? -11.378 6.554 18.803 1.00 97.38 89 GLU A O 1
ATOM 695 N N . LYS A 1 90 ? -12.022 6.542 16.665 1.00 96.56 90 LYS A N 1
ATOM 696 C CA . LYS A 1 90 ? -13.198 7.402 16.911 1.00 96.56 90 LYS A CA 1
ATOM 697 C C . LYS A 1 90 ? -14.217 6.718 17.822 1.00 96.56 90 LYS A C 1
ATOM 699 O O . LYS A 1 90 ? -14.641 7.332 18.797 1.00 96.56 90 LYS A O 1
ATOM 704 N N . VAL A 1 91 ? -14.566 5.456 17.557 1.00 96.88 91 VAL A N 1
ATOM 705 C CA . VAL A 1 91 ? -15.492 4.682 18.406 1.00 96.88 91 VAL A CA 1
ATOM 706 C C . VAL A 1 91 ? -14.954 4.596 19.831 1.00 96.88 91 VAL A C 1
ATOM 708 O O . VAL A 1 91 ? -15.659 4.962 20.767 1.00 96.88 91 VAL A O 1
ATOM 711 N N . LYS A 1 92 ? -13.683 4.219 20.000 1.00 96.00 92 LYS A N 1
ATOM 712 C CA . LYS A 1 92 ? -12.998 4.163 21.301 1.00 96.00 92 LYS A CA 1
ATOM 713 C C . LYS A 1 92 ? -13.023 5.499 22.046 1.00 96.00 92 LYS A C 1
ATOM 715 O O . LYS A 1 92 ? -13.185 5.525 23.263 1.00 96.00 92 LYS A O 1
ATOM 720 N N . ASN A 1 93 ? -12.878 6.613 21.329 1.00 96.50 93 ASN A N 1
ATOM 721 C CA . ASN A 1 93 ? -12.956 7.945 21.920 1.00 96.50 93 ASN A CA 1
ATOM 722 C C . ASN A 1 93 ? -14.369 8.327 22.378 1.00 96.50 93 ASN A C 1
ATOM 724 O O . ASN A 1 93 ? -14.488 9.078 23.345 1.00 96.50 93 ASN A O 1
ATOM 728 N N . ILE A 1 94 ? -15.408 7.809 21.719 1.00 96.31 94 ILE A N 1
ATOM 729 C CA . ILE A 1 94 ? -16.815 8.021 22.084 1.00 96.31 94 ILE A CA 1
ATOM 730 C C . ILE A 1 94 ? -17.195 7.185 23.317 1.00 96.31 94 ILE A C 1
ATOM 732 O O . ILE A 1 94 ? -17.853 7.699 24.219 1.00 96.31 94 ILE A O 1
ATOM 736 N N . VAL A 1 95 ? -16.751 5.925 23.407 1.00 96.38 95 VAL A N 1
ATOM 737 C CA . VAL A 1 95 ? -17.112 4.993 24.502 1.00 96.38 95 VAL A CA 1
ATOM 738 C C . VAL A 1 95 ? -16.226 5.111 25.754 1.00 96.38 95 VAL A C 1
ATOM 740 O O . VAL A 1 95 ? -15.969 4.130 26.451 1.00 96.38 95 VAL A O 1
ATOM 743 N N . LYS A 1 96 ? -15.733 6.313 26.064 1.00 94.88 96 LYS A N 1
ATOM 744 C CA . LYS A 1 96 ? -14.931 6.560 27.274 1.00 94.88 96 LYS A CA 1
ATOM 745 C C . LYS A 1 96 ? -15.775 6.427 28.557 1.00 94.88 96 LYS A C 1
ATOM 747 O O . LYS A 1 96 ? -16.997 6.601 28.504 1.00 94.88 96 LYS A O 1
ATOM 752 N N . PRO A 1 97 ? -15.151 6.158 29.724 1.00 94.38 97 PRO A N 1
ATOM 753 C CA . PRO A 1 97 ? -15.847 6.211 31.008 1.00 94.38 97 PRO A CA 1
ATOM 754 C C . PRO A 1 97 ? -16.593 7.542 31.171 1.00 94.38 97 PRO A C 1
ATOM 756 O O . PRO A 1 97 ? -16.004 8.605 30.983 1.00 94.38 97 PRO A O 1
ATOM 759 N N . GLY A 1 98 ? -17.889 7.474 31.483 1.00 92.31 98 GLY A N 1
ATOM 760 C CA . GLY A 1 98 ? -18.778 8.641 31.546 1.00 92.31 98 GLY A CA 1
ATOM 761 C C . GLY A 1 98 ? -19.676 8.854 30.318 1.00 92.31 98 GLY A C 1
ATOM 762 O O . GLY A 1 98 ? -20.485 9.778 30.330 1.00 92.31 98 GLY A O 1
ATOM 763 N N . CYS A 1 99 ? -19.587 8.015 29.278 1.00 94.94 99 CYS A N 1
ATOM 764 C CA . CYS A 1 99 ? -20.577 7.999 28.193 1.00 94.94 99 CYS A CA 1
ATOM 765 C C . CYS A 1 99 ? -21.953 7.477 28.665 1.00 94.94 99 CYS A C 1
ATOM 767 O O . CYS A 1 99 ? -22.061 6.793 29.687 1.00 94.94 99 CYS A O 1
ATOM 769 N N . SER A 1 100 ? -23.022 7.804 27.929 1.00 97.56 100 SER A N 1
ATOM 770 C CA . SER A 1 100 ? -24.369 7.324 28.258 1.00 97.56 100 SER A CA 1
ATOM 771 C C . SER A 1 100 ? -24.520 5.826 27.985 1.00 97.56 100 SER A C 1
ATOM 773 O O . SER A 1 100 ? -23.895 5.265 27.080 1.00 97.56 100 SER A O 1
ATOM 775 N N . GLN A 1 101 ? -25.399 5.176 28.751 1.00 96.56 101 GLN A N 1
ATOM 776 C CA . GLN A 1 101 ? -25.678 3.745 28.598 1.00 96.56 101 GLN A CA 1
ATOM 777 C C . GLN A 1 101 ? -26.185 3.389 27.195 1.00 96.56 101 GLN A C 1
ATOM 779 O O . GLN A 1 101 ? -25.778 2.370 26.641 1.00 96.56 101 GLN A O 1
ATOM 784 N N . ASP A 1 102 ? -27.004 4.249 26.588 1.00 97.06 102 ASP A N 1
ATOM 785 C CA . ASP A 1 102 ? -27.528 4.022 25.238 1.00 97.06 102 ASP A CA 1
ATOM 786 C C . ASP A 1 102 ? -26.419 4.029 24.179 1.00 97.06 102 ASP A C 1
ATOM 788 O O . ASP A 1 102 ? -26.402 3.171 23.297 1.00 97.06 102 ASP A O 1
ATOM 792 N N . VAL A 1 103 ? -25.447 4.943 24.299 1.00 96.69 103 VAL A N 1
ATOM 793 C CA . VAL A 1 103 ? -24.290 5.012 23.392 1.00 96.69 103 VAL A CA 1
ATOM 794 C C . VAL A 1 103 ? -23.417 3.771 23.542 1.00 96.69 103 VAL A C 1
ATOM 796 O O . VAL A 1 103 ? -23.024 3.176 22.537 1.00 96.69 103 VAL A O 1
ATOM 799 N N . LEU A 1 104 ? -23.153 3.340 24.779 1.00 97.19 104 LEU A N 1
ATOM 800 C CA . LEU A 1 104 ? -22.370 2.133 25.036 1.00 97.19 104 LEU A CA 1
ATOM 801 C C . LEU A 1 104 ? -23.059 0.882 24.470 1.00 97.19 104 LEU A C 1
ATOM 803 O O . LEU A 1 104 ? -22.421 0.083 23.784 1.00 97.19 104 LEU A O 1
ATOM 807 N N . LYS A 1 105 ? -24.370 0.735 24.700 1.00 96.94 105 LYS A N 1
ATOM 808 C CA . LYS A 1 105 ? -25.170 -0.390 24.197 1.00 96.94 105 LYS A CA 1
ATOM 809 C C . LYS A 1 105 ? -25.219 -0.417 22.667 1.00 96.94 105 LYS A C 1
ATOM 811 O O . LYS A 1 105 ? -25.039 -1.480 22.071 1.00 96.94 105 LYS A O 1
ATOM 816 N N . ALA A 1 106 ? -25.418 0.738 22.031 1.00 97.56 106 ALA A N 1
ATOM 817 C CA . ALA A 1 106 ? -25.436 0.857 20.576 1.00 97.56 106 ALA A CA 1
ATOM 818 C C . ALA A 1 106 ? -2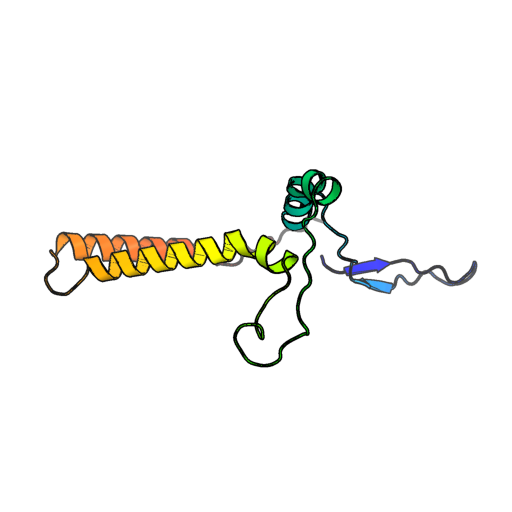4.070 0.523 19.955 1.00 97.56 106 ALA A C 1
ATOM 820 O O . ALA A 1 106 ? -24.006 -0.238 18.986 1.00 97.56 106 ALA A O 1
ATOM 821 N N . ALA A 1 107 ? -22.978 1.037 20.532 1.00 97.44 107 ALA A N 1
ATOM 822 C CA . ALA A 1 107 ? -21.623 0.754 20.068 1.00 97.44 107 ALA A CA 1
ATOM 823 C C . ALA A 1 107 ? -21.279 -0.736 20.197 1.00 97.44 107 ALA A C 1
ATOM 825 O O . ALA A 1 107 ? -20.792 -1.333 19.240 1.00 97.44 107 ALA A O 1
ATOM 826 N N . LEU A 1 108 ? -21.591 -1.357 21.340 1.00 96.88 108 LEU A N 1
ATOM 827 C CA . LEU A 1 108 ? -21.330 -2.778 21.578 1.00 96.88 108 LEU A CA 1
ATOM 828 C C . LEU A 1 108 ? -22.101 -3.663 20.590 1.00 96.88 108 LEU A C 1
ATOM 830 O O . LEU A 1 108 ? -21.500 -4.519 19.944 1.00 96.88 108 LEU A O 1
ATOM 834 N N . SER A 1 109 ? -23.404 -3.416 20.410 1.00 97.75 109 SER A N 1
ATOM 835 C CA . SER A 1 109 ? -24.228 -4.186 19.469 1.00 97.75 109 SER A CA 1
ATOM 836 C C . SER A 1 109 ? -23.761 -4.025 18.020 1.00 97.75 109 SER A C 1
ATOM 838 O O . SER A 1 109 ? -23.714 -5.003 17.278 1.00 97.75 109 SER A O 1
ATOM 840 N N . SER A 1 110 ? -23.402 -2.805 17.610 1.00 97.44 110 SER A N 1
ATOM 841 C CA . SER A 1 110 ? -22.951 -2.533 16.239 1.00 97.44 110 SER A CA 1
ATOM 842 C C . SER A 1 110 ? -21.600 -3.187 15.953 1.00 97.44 110 SER A C 1
ATOM 844 O O . SER A 1 110 ? -21.421 -3.802 14.905 1.00 97.44 110 SER A O 1
ATOM 846 N N . MET A 1 111 ? -20.654 -3.098 16.894 1.00 96.69 111 MET A N 1
ATOM 847 C CA . MET A 1 111 ? -19.333 -3.711 16.748 1.00 96.69 111 MET A CA 1
ATOM 848 C C . MET A 1 111 ? -19.414 -5.239 16.721 1.00 96.69 111 MET A C 1
ATOM 850 O O . MET A 1 111 ? -18.763 -5.852 15.880 1.00 96.69 111 MET A O 1
ATOM 854 N N . ALA A 1 112 ? -20.253 -5.844 17.570 1.00 97.06 112 ALA A N 1
ATOM 855 C CA . ALA A 1 112 ? -20.496 -7.286 17.550 1.00 97.06 112 ALA A CA 1
ATOM 856 C C . ALA A 1 112 ? -21.025 -7.754 16.183 1.00 97.06 112 ALA A C 1
ATOM 858 O O . ALA A 1 112 ? -20.500 -8.710 15.616 1.00 97.06 112 ALA A O 1
ATOM 859 N N . HIS A 1 113 ? -21.994 -7.027 15.617 1.00 97.31 113 HIS A N 1
ATOM 860 C CA . HIS A 1 113 ? -22.539 -7.328 14.294 1.00 97.31 113 HIS A CA 1
ATOM 861 C C . HIS A 1 113 ? -21.485 -7.222 13.180 1.00 97.31 113 HIS A C 1
ATOM 863 O O . HIS A 1 113 ? -21.390 -8.101 12.325 1.00 97.31 113 HIS A O 1
ATOM 869 N N . VAL A 1 114 ? -20.649 -6.174 13.201 1.00 96.31 114 VAL A N 1
ATOM 870 C CA . VAL A 1 114 ? -19.546 -6.023 12.235 1.00 96.31 114 VAL A CA 1
ATOM 871 C C . VAL A 1 114 ? -18.567 -7.196 12.334 1.00 96.31 114 VAL A C 1
ATOM 873 O O . VAL A 1 114 ? -18.158 -7.738 11.308 1.00 96.31 114 VAL A O 1
ATOM 876 N N . THR A 1 115 ? -18.203 -7.624 13.545 1.00 96.06 115 THR A N 1
ATOM 877 C CA . THR A 1 115 ? -17.299 -8.766 13.747 1.00 96.06 115 THR A CA 1
ATOM 878 C C . THR A 1 115 ? -17.901 -10.077 13.242 1.00 96.06 115 THR A C 1
ATOM 880 O O . THR A 1 115 ? -17.204 -10.846 12.580 1.00 96.06 115 THR A O 1
ATOM 883 N N . GLU A 1 116 ? -19.183 -10.328 13.501 1.00 96.56 116 GLU A N 1
ATOM 884 C CA . GLU A 1 116 ? -19.888 -11.517 13.012 1.00 96.56 116 GLU A CA 1
ATOM 885 C C . GLU A 1 116 ? -19.912 -11.566 11.477 1.00 96.56 116 GLU A C 1
ATOM 887 O O . GLU A 1 116 ? -19.480 -12.553 10.879 1.00 96.56 116 GLU A O 1
ATOM 892 N N . LEU A 1 117 ? -20.310 -10.467 10.828 1.00 96.06 117 LEU A N 1
ATOM 893 C CA . LEU A 1 117 ? -20.349 -10.359 9.368 1.00 96.06 117 LEU A CA 1
ATOM 894 C C . LEU A 1 117 ? -18.972 -10.628 8.743 1.00 96.06 117 LEU A C 1
ATOM 896 O O . LEU A 1 117 ? -18.853 -11.421 7.808 1.00 96.06 117 LEU A O 1
ATOM 900 N N . LEU A 1 118 ? -17.912 -10.011 9.274 1.00 94.25 118 LEU A N 1
ATOM 901 C CA . LEU A 1 118 ? -16.545 -10.214 8.780 1.00 94.25 118 LEU A CA 1
ATOM 902 C C . LEU A 1 118 ? -16.037 -11.647 9.022 1.00 94.25 118 LEU A C 1
ATOM 904 O O . LEU A 1 118 ? -15.256 -12.169 8.223 1.00 94.25 118 LEU A O 1
ATOM 908 N N . THR A 1 119 ? -16.502 -12.313 10.080 1.00 94.94 119 THR A N 1
ATOM 909 C CA . THR A 1 119 ? -16.185 -13.724 10.357 1.00 94.94 119 THR A CA 1
ATOM 910 C C . THR A 1 119 ? -16.837 -14.644 9.321 1.00 94.94 119 THR A C 1
ATOM 912 O O . THR A 1 119 ? -16.180 -15.525 8.764 1.00 94.94 119 THR A O 1
ATOM 915 N N . ILE A 1 120 ? -18.103 -14.390 8.975 1.00 94.88 120 ILE A N 1
ATOM 916 C CA . ILE A 1 120 ? -18.810 -15.124 7.915 1.00 94.88 120 ILE A CA 1
ATOM 917 C C . ILE A 1 120 ? -18.089 -14.941 6.573 1.00 94.88 120 ILE A C 1
ATOM 919 O O . ILE A 1 120 ? -17.822 -15.915 5.876 1.00 94.88 120 ILE A O 1
ATOM 923 N N . MET A 1 121 ? -17.701 -13.709 6.231 1.00 89.56 121 MET A N 1
ATOM 924 C CA . MET A 1 121 ? -17.002 -13.415 4.972 1.00 89.56 121 MET A CA 1
ATOM 925 C C . MET A 1 121 ? -15.580 -13.986 4.895 1.00 89.56 121 MET A C 1
ATOM 927 O O . MET A 1 121 ? -15.090 -14.245 3.799 1.00 89.56 121 MET A O 1
ATOM 931 N N . SER A 1 122 ? -14.900 -14.160 6.030 1.00 86.44 122 SER A N 1
ATOM 932 C CA . SER A 1 122 ? -13.545 -14.732 6.078 1.00 86.44 122 SER A CA 1
ATOM 933 C C . SER A 1 122 ? -13.532 -16.264 6.104 1.00 86.44 122 SER A C 1
ATOM 935 O O . SER A 1 122 ? -12.471 -16.873 5.963 1.00 86.44 122 SER A O 1
ATOM 937 N N . SER A 1 123 ? -14.702 -16.898 6.219 1.00 83.94 123 SER A N 1
ATOM 938 C CA . SER A 1 123 ? -14.846 -18.350 6.138 1.00 83.94 123 SER A CA 1
ATOM 939 C C . SER A 1 123 ? -14.634 -18.829 4.690 1.00 83.94 123 SER A C 1
ATOM 941 O O . SER A 1 123 ? -15.258 -18.291 3.771 1.00 83.94 123 SER A O 1
ATOM 943 N N . PRO A 1 124 ? -13.774 -19.834 4.432 1.00 68.88 124 PRO A N 1
ATOM 944 C CA . PRO A 1 124 ? -13.524 -20.317 3.079 1.00 68.88 124 PRO A CA 1
ATOM 945 C C . PRO A 1 124 ? -14.808 -20.905 2.487 1.00 68.88 124 PRO A C 1
ATOM 947 O O . PRO A 1 124 ? -15.339 -21.902 2.974 1.00 68.88 124 PRO A O 1
ATOM 950 N N . SER A 1 125 ? -15.311 -20.294 1.414 1.00 56.25 125 SER A N 1
ATOM 951 C CA . SER A 1 125 ? -16.410 -20.864 0.638 1.00 56.25 125 SER A CA 1
ATOM 952 C C . SER A 1 125 ? -15.902 -22.128 -0.057 1.00 56.25 125 SER A C 1
ATOM 954 O O . SER A 1 125 ? -15.072 -22.054 -0.962 1.00 56.25 125 SER A O 1
ATOM 956 N N . TYR A 1 126 ? -16.367 -23.296 0.384 1.00 50.50 126 TYR A N 1
ATOM 957 C CA . TYR A 1 126 ? -16.096 -24.582 -0.254 1.00 50.50 126 TYR A CA 1
ATOM 958 C C . TYR A 1 126 ? -16.763 -24.612 -1.640 1.00 50.50 126 TYR A C 1
ATOM 960 O O . TYR A 1 126 ? -17.902 -25.044 -1.782 1.00 50.50 126 TYR A O 1
ATOM 968 N N . SER A 1 127 ? -16.080 -24.135 -2.683 1.00 44.25 127 SER A N 1
ATOM 969 C CA . SER A 1 127 ? -16.493 -24.333 -4.079 1.00 44.25 127 SER A CA 1
ATOM 970 C C . SER A 1 127 ? -16.018 -25.700 -4.581 1.00 44.25 127 SER A C 1
ATOM 972 O O . SER A 1 127 ? -15.213 -25.825 -5.500 1.00 44.25 127 SER A O 1
ATOM 974 N N . GLY A 1 128 ? -16.515 -26.755 -3.940 1.00 48.50 128 GLY A N 1
ATOM 975 C CA . GLY A 1 128 ? -16.431 -28.112 -4.456 1.00 48.50 128 GLY A CA 1
ATOM 976 C C . GLY A 1 128 ? -17.680 -28.432 -5.265 1.00 48.50 128 GLY A C 1
ATOM 977 O O . GLY A 1 128 ? -18.697 -28.764 -4.674 1.00 48.50 128 GLY A O 1
ATOM 978 N N . GLN A 1 129 ? -17.593 -28.352 -6.595 1.00 40.09 129 GLN A N 1
ATOM 979 C CA . GLN A 1 129 ? -18.350 -29.221 -7.506 1.00 40.09 129 GLN A CA 1
ATOM 980 C C . GLN A 1 129 ? -17.775 -29.118 -8.925 1.00 40.09 129 GLN A C 1
ATOM 982 O O . GLN A 1 129 ? -18.239 -28.369 -9.781 1.00 40.09 129 GLN A O 1
ATOM 987 N N . ALA A 1 130 ? -16.726 -29.908 -9.163 1.00 41.38 130 ALA A N 1
ATOM 988 C CA . ALA A 1 130 ? -16.485 -30.467 -10.482 1.00 41.38 130 ALA A CA 1
ATOM 989 C C . ALA A 1 130 ? -17.618 -31.467 -10.746 1.00 41.38 130 ALA A C 1
ATOM 991 O O . ALA A 1 130 ? -17.748 -32.450 -10.016 1.00 41.38 130 ALA A O 1
ATOM 992 N N . THR A 1 131 ? -18.454 -31.189 -11.744 1.00 44.03 131 THR A N 1
ATOM 993 C CA . THR A 1 131 ? -19.345 -32.206 -12.301 1.00 44.03 131 THR A CA 1
ATOM 994 C C . THR A 1 131 ? -18.662 -32.753 -13.546 1.00 44.03 131 THR A C 1
ATOM 996 O O . THR A 1 131 ? -18.313 -31.993 -14.447 1.00 44.03 131 THR A O 1
ATOM 999 N N . ILE A 1 132 ? -18.392 -34.051 -13.429 1.00 42.75 132 ILE A N 1
ATOM 1000 C CA . ILE A 1 132 ? -17.973 -35.088 -14.380 1.00 42.75 132 ILE A CA 1
ATOM 1001 C C . ILE A 1 132 ? -18.276 -34.755 -15.844 1.00 42.75 132 ILE A C 1
ATOM 1003 O O . ILE A 1 132 ? -19.437 -34.385 -16.129 1.00 42.75 132 ILE A O 1
#

Foldseek 3Di:
DQWDFAFDDPDDDDDRPTDIDGDDDDDDCPDQVVVVCVVCVVVVVPDPPDDDDDDADCDDPRPPDDDPSVCRNCVVVVVVVVVVVVVVVVLVVQPDPPHDPVSVVVSVVVVVVVVVVVVVVPPDDPPDDDDD